Protein AF-A0A377KHR3-F1 (afdb_monomer)

InterPro domains:
  IPR056902 YvbJ-like, NTF2-like domain [PF25155] (1-96)

Structure (mmCIF, N/CA/C/O backbone):
data_AF-A0A377KHR3-F1
#
_entry.id   AF-A0A377KHR3-F1
#
loop_
_atom_site.group_PDB
_atom_site.id
_atom_site.type_symbol
_atom_site.label_atom_id
_atom_site.label_alt_id
_atom_site.label_comp_id
_atom_site.label_asym_id
_atom_site.label_entity_id
_atom_site.label_seq_id
_atom_site.pdbx_PDB_ins_code
_atom_site.Cartn_x
_atom_site.Cartn_y
_atom_site.Cartn_z
_atom_site.occupancy
_atom_site.B_iso_or_equiv
_atom_site.auth_seq_id
_atom_site.auth_comp_id
_atom_site.auth_asym_id
_atom_site.auth_atom_id
_atom_site.pdbx_PDB_model_num
ATOM 1 N N . MET A 1 1 ? -1.823 -14.321 4.562 1.00 47.88 1 MET A N 1
ATOM 2 C CA . MET A 1 1 ? -2.239 -14.114 3.153 1.00 47.88 1 MET A CA 1
ATOM 3 C C . MET A 1 1 ? -2.606 -15.473 2.567 1.00 47.88 1 MET A C 1
ATOM 5 O O . MET A 1 1 ? -1.778 -16.372 2.616 1.00 47.88 1 MET A O 1
ATOM 9 N N . THR A 1 2 ? -3.842 -15.688 2.112 1.00 51.59 2 THR A N 1
ATOM 10 C CA . THR A 1 2 ? -4.253 -16.998 1.573 1.00 51.59 2 THR A CA 1
ATOM 11 C C . THR A 1 2 ? -3.596 -17.254 0.211 1.00 51.59 2 THR A C 1
ATOM 13 O O . THR A 1 2 ? -3.428 -16.327 -0.582 1.00 51.59 2 THR A O 1
ATOM 16 N N . ASN A 1 3 ? -3.253 -18.513 -0.091 1.00 59.62 3 ASN A N 1
ATOM 17 C CA . ASN A 1 3 ? -2.622 -18.925 -1.360 1.00 59.62 3 ASN A CA 1
ATOM 18 C C . ASN A 1 3 ? -3.366 -18.436 -2.617 1.00 59.62 3 ASN A C 1
ATOM 20 O O . ASN A 1 3 ? -2.765 -18.277 -3.675 1.00 59.62 3 ASN A O 1
ATOM 24 N N . HIS A 1 4 ? -4.671 -18.190 -2.514 1.00 61.28 4 HIS A N 1
ATOM 25 C CA . HIS A 1 4 ? -5.479 -17.689 -3.619 1.00 61.28 4 HIS A CA 1
ATOM 26 C C . HIS A 1 4 ? -5.197 -16.213 -3.948 1.00 61.28 4 HIS A C 1
ATOM 28 O O . HIS A 1 4 ? -5.080 -15.867 -5.121 1.00 61.28 4 HIS A O 1
ATOM 34 N N . LYS A 1 5 ? -5.006 -15.358 -2.930 1.00 63.53 5 LYS A N 1
ATOM 35 C CA . LYS A 1 5 ? -4.678 -13.935 -3.128 1.00 63.53 5 LYS A CA 1
ATOM 36 C C . LYS A 1 5 ? -3.286 -13.759 -3.740 1.00 63.53 5 LYS A C 1
ATOM 38 O O . LYS A 1 5 ? -3.146 -12.984 -4.677 1.00 63.53 5 LYS A O 1
ATOM 43 N N . LYS A 1 6 ? -2.298 -14.544 -3.285 1.00 68.56 6 LYS A N 1
ATOM 44 C CA . LYS A 1 6 ? -0.952 -14.569 -3.887 1.00 68.56 6 LYS A CA 1
ATOM 45 C C . LYS A 1 6 ? -0.992 -14.926 -5.377 1.00 68.56 6 LYS A C 1
ATOM 47 O O . LYS A 1 6 ? -0.428 -14.211 -6.191 1.00 68.56 6 LYS A O 1
ATOM 52 N N . LYS A 1 7 ? -1.728 -15.982 -5.747 1.00 77.19 7 LYS A N 1
ATOM 53 C CA . LYS A 1 7 ? -1.877 -16.396 -7.155 1.00 77.19 7 LYS A CA 1
ATOM 54 C C . LYS A 1 7 ? -2.531 -15.333 -8.035 1.00 77.19 7 LYS A C 1
ATOM 56 O O . LYS A 1 7 ? -2.152 -15.206 -9.190 1.00 77.19 7 LYS A O 1
ATOM 61 N N . LYS A 1 8 ? -3.515 -14.599 -7.507 1.00 78.31 8 LYS A N 1
ATOM 62 C CA . LYS A 1 8 ? -4.185 -13.530 -8.255 1.00 78.31 8 LYS A CA 1
ATOM 63 C C . LYS A 1 8 ? -3.232 -12.365 -8.541 1.00 78.31 8 LYS A C 1
ATOM 65 O O . LYS A 1 8 ? -3.132 -11.957 -9.688 1.00 78.31 8 LYS A O 1
ATOM 70 N N . ILE A 1 9 ? -2.507 -11.901 -7.522 1.00 77.19 9 ILE A N 1
ATOM 71 C CA . ILE A 1 9 ? -1.507 -10.831 -7.669 1.00 77.19 9 ILE A CA 1
ATOM 72 C C . ILE A 1 9 ? -0.418 -11.253 -8.660 1.00 77.19 9 ILE A C 1
ATOM 74 O O . ILE A 1 9 ? -0.057 -10.480 -9.539 1.00 77.19 9 ILE A O 1
ATOM 78 N N . GLN A 1 10 ? 0.050 -12.502 -8.572 1.00 80.94 10 GLN A N 1
ATOM 79 C CA . GLN A 1 10 ? 1.025 -13.030 -9.523 1.00 80.94 10 GLN A CA 1
ATOM 80 C C . GLN A 1 10 ? 0.494 -13.010 -10.961 1.00 80.94 10 GLN A C 1
ATOM 82 O O . GLN A 1 10 ? 1.209 -12.590 -11.860 1.00 80.94 10 GLN A O 1
ATOM 87 N N . ALA A 1 11 ? -0.756 -13.425 -11.181 1.00 84.50 11 ALA A N 1
ATOM 88 C CA . ALA A 1 11 ? -1.362 -13.412 -12.510 1.00 84.50 11 ALA A CA 1
ATOM 89 C C . ALA A 1 11 ? -1.504 -11.986 -13.072 1.00 84.50 11 ALA A C 1
ATOM 91 O O . ALA A 1 11 ? -1.156 -11.754 -14.224 1.00 84.50 11 ALA A O 1
ATOM 92 N N . GLU A 1 12 ? -1.950 -11.027 -12.255 1.00 84.88 12 GLU A N 1
ATOM 93 C CA . GLU A 1 12 ? -2.032 -9.612 -12.649 1.00 84.88 12 GLU A CA 1
ATOM 94 C C . GLU A 1 12 ? -0.640 -9.049 -12.991 1.00 84.88 12 GLU A C 1
ATOM 96 O O . GLU A 1 12 ? -0.470 -8.362 -13.998 1.00 84.88 12 GLU A O 1
ATOM 101 N N . PHE A 1 13 ? 0.386 -9.395 -12.209 1.00 86.19 13 PHE A N 1
ATOM 102 C CA . PHE A 1 13 ? 1.765 -9.016 -12.514 1.00 86.19 13 PHE A CA 1
ATOM 103 C C . PHE A 1 13 ? 2.270 -9.655 -13.816 1.00 86.19 13 PHE A C 1
ATOM 105 O O . PHE A 1 13 ? 2.907 -8.983 -14.626 1.00 86.19 13 PHE A O 1
ATOM 112 N N . ASP A 1 14 ? 1.968 -10.933 -14.053 1.00 88.75 14 ASP A N 1
ATOM 113 C CA . ASP A 1 14 ? 2.354 -11.663 -15.267 1.00 88.75 14 ASP A CA 1
ATOM 114 C C . ASP A 1 14 ? 1.744 -11.049 -16.531 1.00 88.75 14 ASP A C 1
ATOM 116 O O . ASP A 1 14 ? 2.399 -11.026 -17.573 1.00 88.75 14 ASP A O 1
ATOM 120 N N . GLU A 1 15 ? 0.526 -10.513 -16.439 1.00 89.19 15 GLU A N 1
ATOM 121 C CA . GLU A 1 15 ? -0.126 -9.780 -17.529 1.00 89.19 15 GLU A CA 1
ATOM 122 C C . GLU A 1 15 ? 0.574 -8.448 -17.840 1.00 89.19 15 GLU A C 1
ATOM 124 O O . GLU A 1 15 ? 0.671 -8.058 -19.006 1.00 89.19 15 GLU A O 1
ATOM 129 N N . LEU A 1 16 ? 1.100 -7.760 -16.822 1.00 87.62 16 LEU A N 1
ATOM 130 C CA . LEU A 1 16 ? 1.791 -6.475 -16.979 1.00 87.62 16 LEU A CA 1
ATOM 131 C C . LEU A 1 16 ? 3.254 -6.631 -17.408 1.00 87.62 16 LEU A C 1
ATOM 133 O O . LEU A 1 16 ? 3.791 -5.784 -18.128 1.00 87.62 16 LEU A O 1
ATOM 137 N N . A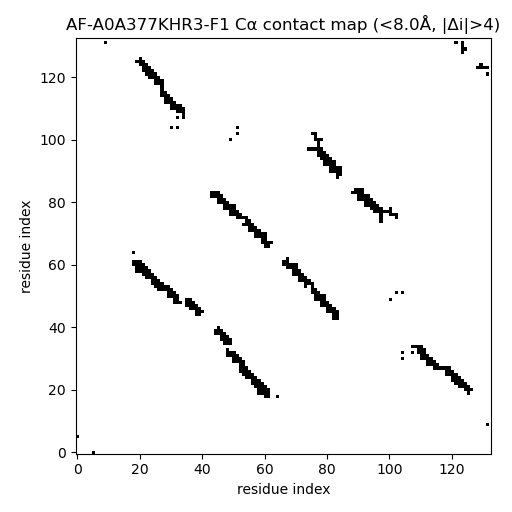RG A 1 17 ? 3.900 -7.728 -17.003 1.00 88.94 17 ARG A N 1
ATOM 138 C CA . ARG A 1 17 ? 5.329 -8.006 -17.210 1.00 88.94 17 ARG A CA 1
ATOM 139 C C . ARG A 1 17 ? 5.831 -7.771 -18.644 1.00 88.94 17 ARG A C 1
ATOM 141 O O . ARG A 1 17 ? 6.906 -7.190 -18.799 1.00 88.94 17 ARG A O 1
ATOM 148 N N . PRO A 1 18 ? 5.106 -8.145 -19.719 1.00 90.31 18 PRO A N 1
ATOM 149 C CA . PRO A 1 18 ? 5.560 -7.915 -21.089 1.00 90.31 18 PRO A CA 1
ATOM 150 C C . PRO A 1 18 ? 5.762 -6.439 -21.448 1.00 90.31 18 PRO A C 1
ATOM 152 O O . PRO A 1 18 ? 6.519 -6.159 -22.379 1.00 90.31 18 PRO A O 1
ATOM 155 N N . TYR A 1 19 ? 5.120 -5.520 -20.723 1.00 90.44 19 TYR A N 1
ATOM 156 C CA . TYR A 1 19 ? 5.126 -4.078 -20.979 1.00 90.44 19 TYR A CA 1
ATOM 157 C C . TYR A 1 19 ? 6.117 -3.301 -20.104 1.00 90.44 19 TYR A C 1
ATOM 159 O O . TYR A 1 19 ? 6.339 -2.111 -20.341 1.00 90.44 19 TYR A O 1
ATOM 167 N N . MET A 1 20 ? 6.746 -3.967 -19.133 1.00 91.75 20 MET A N 1
ATOM 168 C CA . MET A 1 20 ? 7.665 -3.364 -18.169 1.00 91.75 20 MET A CA 1
ATOM 169 C C . MET A 1 20 ? 9.121 -3.751 -18.472 1.00 91.75 20 MET A C 1
ATOM 171 O O . MET A 1 20 ? 9.406 -4.868 -18.902 1.00 91.75 20 MET A O 1
ATOM 175 N N . ASN A 1 21 ? 10.035 -2.810 -18.255 1.00 92.25 21 ASN A N 1
ATOM 176 C CA . ASN A 1 21 ? 11.477 -3.032 -18.168 1.00 92.25 21 ASN A CA 1
ATOM 177 C C . ASN A 1 21 ? 11.889 -3.351 -16.729 1.00 92.25 21 ASN A C 1
ATOM 179 O O . ASN A 1 21 ? 12.688 -4.259 -16.527 1.00 92.25 21 ASN A O 1
ATOM 183 N N . SER A 1 22 ? 11.338 -2.620 -15.758 1.00 92.44 22 SER A N 1
ATOM 184 C CA . SER A 1 22 ? 11.584 -2.850 -14.337 1.00 92.44 22 SER A CA 1
ATOM 185 C C . SER A 1 22 ? 10.363 -2.508 -13.487 1.00 92.44 22 SER A C 1
ATOM 187 O O . SER A 1 22 ? 9.489 -1.733 -13.895 1.00 92.44 22 SER A O 1
ATOM 189 N N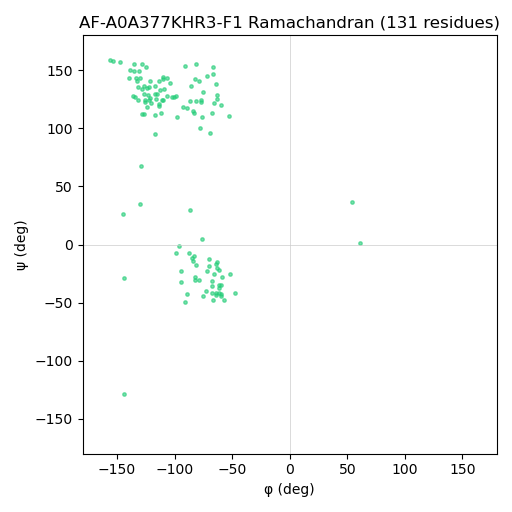 . TYR A 1 23 ? 10.327 -3.111 -12.307 1.00 92.44 23 TYR A N 1
ATOM 190 C CA . TYR A 1 23 ? 9.373 -2.871 -11.238 1.00 92.44 23 TYR A CA 1
ATOM 191 C C . TYR A 1 23 ? 10.158 -2.803 -9.933 1.00 92.44 23 TYR A C 1
ATOM 193 O O . TYR A 1 23 ? 10.901 -3.729 -9.622 1.00 92.44 23 TYR A O 1
ATOM 201 N N . ASP A 1 24 ? 9.963 -1.738 -9.170 1.00 92.50 24 ASP A N 1
ATOM 202 C CA . ASP A 1 24 ? 10.576 -1.551 -7.863 1.00 92.50 24 ASP A CA 1
ATOM 203 C C . ASP A 1 24 ? 9.504 -1.116 -6.874 1.00 92.50 24 ASP A C 1
ATOM 205 O O . ASP A 1 24 ? 8.824 -0.110 -7.083 1.00 92.50 24 ASP A O 1
ATOM 209 N N . GLN A 1 25 ? 9.365 -1.851 -5.778 1.00 91.12 25 GLN A N 1
ATOM 210 C CA . GLN A 1 25 ? 8.482 -1.492 -4.680 1.00 91.12 25 GLN A CA 1
ATOM 211 C C . GLN A 1 25 ? 9.263 -1.493 -3.376 1.00 91.12 25 GLN A C 1
ATOM 213 O O . GLN A 1 25 ? 10.013 -2.424 -3.100 1.00 91.12 25 GLN A O 1
ATOM 218 N N . LYS A 1 26 ? 9.046 -0.478 -2.541 1.00 92.69 26 LYS A N 1
ATOM 219 C CA . LYS A 1 26 ? 9.609 -0.430 -1.190 1.00 92.69 26 LYS A CA 1
ATOM 220 C C . LYS A 1 26 ? 8.607 0.122 -0.190 1.00 92.69 26 LYS A C 1
ATOM 222 O O . LYS A 1 26 ? 7.883 1.066 -0.494 1.00 92.69 26 LYS A O 1
ATOM 227 N N . PHE A 1 27 ? 8.619 -0.420 1.022 1.00 91.81 27 PHE A N 1
ATOM 228 C CA . PHE A 1 27 ? 7.946 0.162 2.181 1.00 91.81 27 PHE A CA 1
ATOM 229 C C . PHE A 1 27 ? 8.640 -0.269 3.479 1.00 91.81 27 PHE A C 1
ATOM 231 O O . PHE A 1 27 ? 9.312 -1.297 3.546 1.00 91.81 27 PHE A O 1
ATOM 238 N N . GLN A 1 28 ? 8.464 0.495 4.551 1.00 93.75 28 GLN A N 1
ATOM 239 C CA . GLN A 1 28 ? 9.016 0.153 5.866 1.00 93.75 28 GLN A CA 1
ATOM 240 C C . GLN A 1 28 ? 8.100 0.550 7.022 1.00 93.75 28 GLN A C 1
ATOM 242 O O . GLN A 1 28 ? 8.135 -0.066 8.093 1.00 93.75 28 GLN A O 1
ATOM 247 N N . THR A 1 29 ? 7.305 1.594 6.834 1.00 91.94 29 THR A N 1
ATOM 248 C CA . THR A 1 29 ? 6.592 2.263 7.908 1.00 91.94 29 THR A CA 1
ATOM 249 C C . THR A 1 29 ? 5.103 2.261 7.641 1.00 91.94 29 THR A C 1
ATOM 251 O O . THR A 1 29 ? 4.646 2.638 6.566 1.00 91.94 29 THR A O 1
ATOM 254 N N . PHE A 1 30 ? 4.350 1.952 8.690 1.00 90.81 30 PHE A N 1
ATOM 255 C CA . PHE A 1 30 ? 2.929 2.228 8.762 1.00 90.81 30 PHE A CA 1
ATOM 256 C C . PHE A 1 30 ? 2.639 3.120 9.960 1.00 90.81 30 PHE A C 1
ATOM 258 O O . PHE A 1 30 ? 3.225 2.955 11.035 1.00 90.81 30 PHE A O 1
ATOM 265 N N . VAL A 1 31 ? 1.726 4.065 9.791 1.00 91.94 31 VAL A N 1
ATOM 266 C CA . VAL A 1 31 ? 1.212 4.887 10.883 1.00 91.94 31 VAL A CA 1
ATOM 267 C C . VAL A 1 31 ? -0.299 4.765 10.875 1.00 91.94 31 VAL A C 1
ATOM 269 O O . VAL A 1 31 ? -0.935 5.013 9.861 1.00 91.94 31 VAL A O 1
ATOM 272 N N . VAL A 1 32 ? -0.871 4.357 11.998 1.00 91.81 32 VAL A N 1
ATOM 273 C CA . VAL A 1 32 ? -2.317 4.231 12.171 1.00 91.81 32 VAL A CA 1
ATOM 274 C C . VAL A 1 32 ? -2.817 5.451 12.925 1.00 91.81 32 VAL A C 1
ATOM 276 O O . VAL A 1 32 ? -2.316 5.736 14.019 1.00 91.81 32 VAL A O 1
ATOM 279 N N . ASN A 1 33 ? -3.820 6.134 12.379 1.00 91.25 33 ASN A N 1
ATOM 280 C CA . ASN A 1 33 ? -4.488 7.227 13.066 1.00 91.25 33 ASN A CA 1
ATOM 281 C C . ASN A 1 33 ? -5.472 6.672 14.111 1.00 91.25 33 ASN A C 1
ATOM 283 O O . ASN A 1 33 ? -6.590 6.265 13.791 1.00 91.25 33 ASN A O 1
ATOM 287 N N . SER A 1 34 ? -5.087 6.660 15.386 1.00 89.25 34 SER A N 1
ATOM 288 C CA . SER A 1 34 ? -5.892 6.042 16.444 1.00 89.25 34 SER A CA 1
ATOM 289 C C . SER A 1 34 ? -7.181 6.804 16.778 1.00 89.25 34 SER A C 1
ATOM 291 O O . SER A 1 34 ? -8.080 6.237 17.394 1.00 89.25 34 SER A O 1
ATOM 293 N N . GLU A 1 35 ? -7.296 8.078 16.405 1.00 89.81 35 GLU A N 1
ATOM 294 C CA . GLU A 1 35 ? -8.538 8.853 16.571 1.00 89.81 35 GLU A CA 1
ATOM 295 C C . GLU A 1 35 ? -9.541 8.633 15.430 1.00 89.81 35 GLU A C 1
ATOM 297 O O . GLU A 1 35 ? -10.716 8.955 15.587 1.00 89.81 35 GLU A O 1
ATOM 302 N N . SER A 1 36 ? -9.108 8.033 14.317 1.00 89.75 36 SER A N 1
ATOM 303 C CA . SER A 1 36 ? -9.972 7.746 13.164 1.00 89.75 36 SER A CA 1
ATOM 304 C C . SER A 1 36 ? -10.790 6.456 13.293 1.00 89.75 36 SER A C 1
ATOM 306 O O . SER A 1 36 ? -11.677 6.223 12.473 1.00 89.75 36 SER A O 1
ATOM 308 N N . PHE A 1 37 ? -10.513 5.622 14.305 1.00 91.81 37 PHE A N 1
ATOM 309 C CA . PHE A 1 37 ? -11.173 4.328 14.470 1.00 91.81 37 PHE A CA 1
ATOM 310 C C . PHE A 1 37 ? -12.688 4.478 14.612 1.00 91.81 37 PHE A C 1
ATOM 312 O O . PHE A 1 37 ? -13.197 5.060 15.573 1.00 91.81 37 PHE A O 1
ATOM 319 N N . LYS A 1 38 ? -13.411 3.863 13.681 1.00 92.25 38 LYS A N 1
ATOM 320 C CA . LYS A 1 38 ? -14.861 3.695 13.715 1.00 92.25 38 LYS A CA 1
ATOM 321 C C . LYS A 1 38 ? -15.165 2.211 13.766 1.00 92.25 38 LYS A C 1
ATOM 323 O O . LYS A 1 38 ? -14.634 1.441 12.972 1.00 92.25 38 LYS A O 1
ATOM 328 N N . VAL A 1 39 ? -16.011 1.818 14.712 1.00 93.12 39 VAL A N 1
ATOM 329 C CA . VAL A 1 39 ? -16.498 0.444 14.832 1.00 93.12 39 VAL A CA 1
ATOM 330 C C . VAL A 1 39 ? -17.984 0.451 14.540 1.00 93.12 39 VAL A C 1
ATOM 332 O O . VAL A 1 39 ? -18.755 1.109 15.238 1.00 93.12 39 VAL A O 1
ATOM 335 N N . GLU A 1 40 ? -18.387 -0.304 13.531 1.00 92.69 40 GLU A N 1
ATOM 336 C CA . GLU A 1 40 ? -19.785 -0.491 13.174 1.00 92.69 40 GLU A CA 1
ATOM 337 C C . GLU A 1 40 ? -20.175 -1.929 13.491 1.00 92.69 40 GLU A C 1
ATOM 339 O O . GLU A 1 40 ? -19.527 -2.887 13.064 1.00 92.69 40 GLU A O 1
ATOM 344 N N . SER A 1 41 ? -21.218 -2.082 14.303 1.00 79.81 41 SER A N 1
ATOM 345 C CA . SER A 1 41 ? -21.729 -3.385 14.723 1.00 79.81 41 SER A CA 1
ATOM 346 C C . SER A 1 41 ? -23.156 -3.548 14.212 1.00 79.81 41 SER A C 1
ATOM 348 O O . SER A 1 41 ? -24.061 -2.840 14.650 1.00 79.81 41 SER A O 1
ATOM 350 N N . GLY A 1 42 ? -23.339 -4.466 13.263 1.00 79.94 42 GLY A N 1
ATOM 351 C CA . GLY A 1 42 ? -24.632 -4.856 12.699 1.00 79.94 42 GLY A CA 1
ATOM 352 C C . GLY A 1 42 ? -24.639 -6.354 12.396 1.00 79.94 42 GLY A C 1
ATOM 353 O O . GLY A 1 42 ? -24.263 -7.152 13.249 1.00 79.94 42 GLY A O 1
ATOM 354 N N . ASN A 1 43 ? -25.013 -6.743 11.173 1.00 78.44 43 ASN A N 1
ATOM 355 C CA . ASN A 1 43 ? -24.878 -8.138 10.722 1.00 78.44 43 ASN A CA 1
ATOM 356 C C . ASN A 1 43 ? -23.408 -8.584 10.603 1.00 78.44 43 ASN A C 1
ATOM 358 O O . ASN A 1 43 ? -23.115 -9.769 10.719 1.00 78.44 43 ASN A O 1
ATOM 362 N N . GLU A 1 44 ? -22.492 -7.638 10.397 1.00 84.06 44 GLU A N 1
ATOM 363 C CA . GLU A 1 44 ? -21.044 -7.846 10.363 1.00 84.06 44 GLU A CA 1
ATOM 364 C C . GLU A 1 44 ? -20.377 -6.805 11.269 1.00 84.06 44 GLU A C 1
ATOM 366 O O . GLU A 1 44 ? -20.886 -5.688 11.415 1.00 84.06 44 GLU A O 1
ATOM 371 N N . THR A 1 45 ? -19.242 -7.158 11.877 1.00 90.88 45 THR A N 1
ATOM 372 C CA . THR A 1 45 ? -18.412 -6.197 12.613 1.00 90.88 45 THR A CA 1
ATOM 373 C C . THR A 1 45 ? -17.407 -5.584 11.653 1.00 90.88 45 THR A C 1
ATOM 375 O O . THR A 1 45 ? -16.564 -6.297 11.101 1.00 90.88 45 THR A O 1
ATOM 378 N N . LYS A 1 46 ? -17.499 -4.265 11.469 1.00 93.94 46 LYS A N 1
ATOM 379 C CA . LYS A 1 46 ? -16.608 -3.493 10.600 1.00 93.94 46 LYS A CA 1
ATOM 380 C C . LYS A 1 46 ? -15.766 -2.538 11.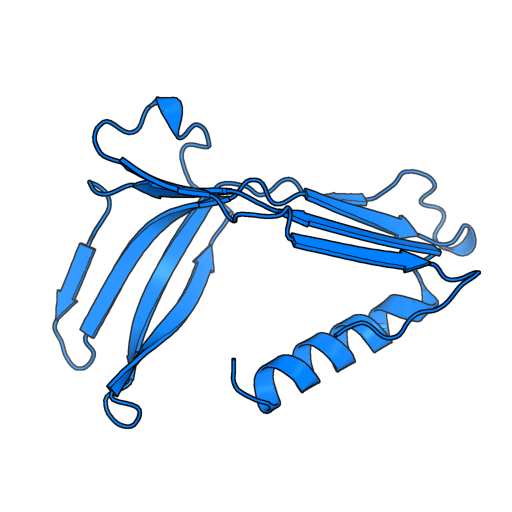424 1.00 93.94 46 LYS A C 1
ATOM 382 O O . LYS A 1 46 ? -16.261 -1.938 12.379 1.00 93.94 46 LYS A O 1
ATOM 387 N N . VAL A 1 47 ? -14.504 -2.399 11.044 1.00 94.31 47 VAL A N 1
ATOM 388 C CA . VAL A 1 47 ? -13.584 -1.424 11.625 1.00 94.31 47 VAL A CA 1
ATOM 389 C C . VAL A 1 47 ? -12.996 -0.595 10.501 1.00 94.31 47 VAL A C 1
ATOM 391 O O . VAL A 1 47 ? -12.371 -1.148 9.600 1.00 94.31 47 VAL A O 1
ATOM 394 N N . THR A 1 48 ? -13.172 0.718 10.580 1.00 93.44 48 THR A N 1
ATOM 395 C CA . THR A 1 48 ? -12.619 1.671 9.617 1.00 93.44 48 THR A CA 1
ATOM 396 C C . THR A 1 48 ? -11.626 2.593 10.311 1.00 93.44 48 THR A C 1
ATOM 398 O O . THR A 1 48 ? -11.892 3.044 11.426 1.00 93.44 48 THR A O 1
ATOM 401 N N . PHE A 1 49 ? -10.477 2.848 9.689 1.00 91.75 49 PHE A N 1
ATOM 402 C CA . PHE A 1 49 ? -9.441 3.744 10.210 1.00 91.75 49 PHE A CA 1
ATOM 403 C C . PHE A 1 49 ? -8.554 4.286 9.086 1.00 91.75 49 PHE A C 1
ATOM 405 O O . PHE A 1 49 ? -8.436 3.680 8.027 1.00 91.75 49 PHE A O 1
ATOM 412 N N . GLU A 1 50 ? -7.888 5.407 9.333 1.00 91.06 50 GLU A N 1
ATOM 413 C CA . GLU A 1 50 ? -6.882 5.976 8.442 1.00 91.06 50 GLU A CA 1
ATOM 414 C C . GLU A 1 50 ? -5.502 5.358 8.720 1.00 91.06 50 GLU A C 1
ATOM 416 O O . GLU A 1 50 ? -5.068 5.196 9.870 1.00 91.06 50 GLU A O 1
ATOM 421 N N . LEU A 1 51 ? -4.803 5.031 7.639 1.00 90.75 51 LEU A N 1
ATOM 422 C CA . LEU A 1 51 ? -3.478 4.433 7.604 1.00 90.75 51 LEU A CA 1
ATOM 423 C C . LEU A 1 51 ? -2.580 5.265 6.694 1.00 90.75 51 LEU A C 1
ATOM 425 O O . LEU A 1 51 ? -2.948 5.569 5.567 1.00 90.75 51 LEU A O 1
ATOM 429 N N . TYR A 1 52 ? -1.373 5.560 7.151 1.00 90.56 52 TYR A N 1
ATOM 430 C CA . TYR A 1 52 ? -0.282 6.040 6.314 1.00 90.56 52 TYR A CA 1
ATOM 431 C C . TYR A 1 52 ? 0.708 4.898 6.083 1.00 90.56 52 TYR A C 1
ATOM 433 O O . TYR A 1 52 ? 1.051 4.180 7.024 1.00 90.56 52 TYR A O 1
ATOM 441 N N . THR A 1 53 ? 1.221 4.777 4.866 1.00 89.12 53 THR A N 1
ATOM 442 C CA . THR A 1 53 ? 2.330 3.917 4.462 1.00 89.12 53 THR A CA 1
ATOM 443 C C . THR A 1 53 ? 3.347 4.727 3.665 1.00 89.12 53 THR A C 1
ATOM 445 O O . THR A 1 53 ? 2.983 5.601 2.888 1.00 89.12 53 THR A O 1
ATOM 448 N N . ASP A 1 54 ? 4.636 4.448 3.842 1.00 89.75 54 ASP A N 1
ATOM 449 C CA . ASP A 1 54 ? 5.714 5.023 3.027 1.00 89.75 54 ASP A CA 1
ATOM 450 C C . ASP A 1 54 ? 5.983 4.215 1.745 1.00 89.75 54 ASP A C 1
ATOM 452 O O . ASP A 1 54 ? 7.118 4.169 1.269 1.00 89.75 54 ASP A O 1
ATOM 456 N N . ASN A 1 55 ? 4.944 3.565 1.205 1.00 88.81 55 ASN A N 1
ATOM 457 C CA . ASN A 1 55 ? 5.042 2.772 -0.011 1.00 88.81 55 ASN A CA 1
ATOM 458 C C . ASN A 1 55 ? 5.419 3.649 -1.209 1.00 88.81 55 ASN A C 1
ATOM 460 O O . ASN A 1 55 ? 4.723 4.610 -1.536 1.00 88.81 55 ASN A O 1
ATOM 464 N N . GLU A 1 56 ? 6.489 3.267 -1.893 1.00 90.81 56 GLU A N 1
ATOM 465 C CA . GLU A 1 56 ? 6.881 3.835 -3.175 1.00 90.81 56 GLU A CA 1
ATOM 466 C C . GLU A 1 56 ? 6.939 2.704 -4.193 1.00 90.81 56 GLU A C 1
ATOM 468 O O . GLU A 1 56 ? 7.640 1.711 -3.987 1.00 90.81 56 GLU A O 1
ATOM 473 N N . LEU A 1 57 ? 6.197 2.871 -5.282 1.00 90.56 57 LEU A N 1
ATOM 474 C CA . LEU A 1 57 ? 6.200 1.975 -6.426 1.00 90.56 57 LEU A CA 1
ATOM 475 C C . LEU A 1 57 ? 6.743 2.733 -7.634 1.00 90.56 57 LEU A C 1
ATOM 477 O O . LEU A 1 57 ? 6.269 3.822 -7.954 1.00 90.56 57 LEU A O 1
ATOM 481 N N . THR A 1 58 ? 7.719 2.144 -8.313 1.00 93.38 58 THR A N 1
ATOM 482 C CA . THR A 1 58 ? 8.277 2.644 -9.565 1.00 93.38 58 THR A CA 1
ATOM 483 C C . THR A 1 58 ? 8.156 1.569 -10.635 1.00 93.38 58 THR A C 1
ATOM 485 O O . THR A 1 58 ? 8.579 0.434 -10.439 1.00 93.38 58 THR A O 1
ATOM 488 N N . VAL A 1 59 ? 7.590 1.931 -11.783 1.00 92.56 59 VAL A N 1
ATOM 489 C CA . VAL A 1 59 ? 7.483 1.056 -12.951 1.00 92.56 59 VAL A CA 1
ATOM 490 C C . VAL A 1 59 ? 8.122 1.744 -14.143 1.00 92.56 59 VAL A C 1
ATOM 492 O O . VAL A 1 59 ? 7.658 2.794 -14.596 1.00 92.56 59 VAL A O 1
ATOM 495 N N . GLN A 1 60 ? 9.164 1.131 -14.696 1.00 93.06 60 GLN A N 1
ATOM 496 C CA . GLN A 1 60 ? 9.733 1.565 -15.963 1.00 93.06 60 GLN A CA 1
ATOM 497 C C . GLN A 1 60 ? 9.081 0.771 -17.090 1.00 93.06 60 GLN A C 1
ATOM 499 O O . GLN A 1 60 ? 9.220 -0.447 -17.156 1.00 93.06 60 GLN A O 1
ATOM 504 N N . LEU A 1 61 ? 8.394 1.446 -18.010 1.00 91.56 61 LEU A N 1
ATOM 505 C CA . LEU A 1 61 ? 7.813 0.796 -19.185 1.00 91.56 61 LEU A CA 1
ATOM 506 C C . LEU A 1 61 ? 8.858 0.587 -20.288 1.00 91.56 61 LEU A C 1
ATOM 508 O O . LEU A 1 61 ? 9.855 1.313 -20.379 1.00 91.56 61 LEU A O 1
ATOM 512 N N . LYS A 1 62 ? 8.614 -0.399 -21.158 1.00 88.94 62 LYS A N 1
ATOM 513 C CA . LYS A 1 62 ? 9.445 -0.613 -22.350 1.00 88.94 62 LYS A CA 1
ATOM 514 C C . LYS A 1 62 ? 9.302 0.545 -23.337 1.00 88.94 62 LYS A C 1
ATOM 516 O O . LYS A 1 62 ? 8.253 1.189 -23.406 1.00 88.94 62 LYS A O 1
ATOM 521 N N . LYS A 1 63 ? 10.335 0.797 -24.148 1.00 76.00 63 LYS A N 1
ATOM 522 C CA . LYS A 1 63 ? 10.380 1.944 -25.081 1.00 76.00 63 LYS A CA 1
ATOM 523 C C . LYS A 1 63 ? 9.236 1.942 -26.100 1.00 76.00 63 LYS A C 1
ATOM 525 O O . LYS A 1 63 ? 8.808 3.009 -26.536 1.00 76.00 63 LYS A O 1
ATOM 530 N N . GLU A 1 64 ? 8.708 0.773 -26.455 1.00 81.50 64 GLU A N 1
ATOM 531 C CA . GLU A 1 64 ? 7.579 0.616 -27.376 1.00 81.50 64 GLU A CA 1
ATOM 532 C C . GLU A 1 64 ? 6.282 1.250 -26.843 1.00 81.50 64 GLU A C 1
ATOM 534 O O . GLU A 1 64 ? 5.400 1.589 -27.632 1.00 81.50 64 GLU A O 1
ATOM 539 N N . SER A 1 65 ? 6.184 1.478 -25.527 1.00 72.75 65 SER A N 1
ATOM 540 C CA . SER A 1 65 ? 5.043 2.145 -24.884 1.00 72.75 65 SER A CA 1
ATOM 541 C C . SER A 1 65 ? 4.944 3.646 -25.190 1.00 72.75 65 SER A C 1
ATOM 543 O O . SER A 1 65 ? 3.917 4.255 -24.901 1.00 72.75 65 SER A O 1
ATOM 545 N N . ARG A 1 66 ? 5.991 4.258 -25.774 1.00 78.31 66 ARG A N 1
ATOM 546 C CA . ARG A 1 66 ? 6.159 5.720 -25.954 1.00 78.31 66 ARG A CA 1
ATOM 547 C C . ARG A 1 66 ? 6.199 6.529 -24.649 1.00 78.31 66 ARG A C 1
ATOM 549 O O . ARG A 1 66 ? 6.343 7.746 -24.714 1.00 78.31 66 ARG A O 1
ATOM 556 N N . ILE A 1 67 ? 6.116 5.870 -23.495 1.00 80.69 67 ILE A N 1
ATOM 557 C CA . ILE A 1 67 ? 6.281 6.463 -22.172 1.00 80.69 67 ILE A CA 1
ATOM 558 C C . ILE A 1 67 ? 7.719 6.180 -21.745 1.00 80.69 67 ILE A C 1
ATOM 560 O O . ILE A 1 67 ? 8.109 5.035 -21.529 1.00 80.69 67 ILE A O 1
ATOM 564 N N . THR A 1 68 ? 8.539 7.225 -21.707 1.00 77.50 68 THR A N 1
ATOM 565 C CA . THR A 1 68 ? 9.962 7.110 -21.356 1.00 77.50 68 THR A CA 1
ATOM 566 C C . THR A 1 68 ? 10.224 7.367 -19.880 1.00 77.50 68 THR A C 1
ATOM 568 O O . THR A 1 68 ? 11.240 6.921 -19.355 1.00 77.50 68 THR A O 1
ATOM 571 N N . GLU A 1 69 ? 9.322 8.088 -19.225 1.00 86.19 69 GLU A N 1
ATOM 572 C CA . GLU A 1 69 ? 9.407 8.421 -17.809 1.00 86.19 69 GLU A CA 1
ATOM 573 C C . GLU A 1 69 ? 8.879 7.257 -16.961 1.00 86.19 69 GLU A C 1
ATOM 575 O O . GLU A 1 69 ? 7.914 6.599 -17.363 1.00 86.19 69 GLU A O 1
ATOM 580 N N . PRO A 1 70 ? 9.493 6.983 -15.800 1.00 87.62 70 PRO A N 1
ATOM 581 C CA . PRO A 1 70 ? 8.972 5.984 -14.886 1.00 87.62 70 PRO A CA 1
ATOM 582 C C . PRO A 1 70 ? 7.603 6.416 -14.354 1.00 87.62 70 PRO A C 1
ATOM 584 O O . PRO A 1 70 ? 7.395 7.574 -13.985 1.00 87.62 70 PRO A O 1
ATOM 587 N N . LEU A 1 71 ? 6.679 5.462 -14.278 1.00 88.94 71 LEU A N 1
ATOM 588 C CA . LEU A 1 71 ? 5.438 5.635 -13.538 1.00 88.94 71 LEU A CA 1
ATOM 589 C C . LEU A 1 71 ? 5.762 5.480 -12.056 1.00 88.94 71 LEU A C 1
ATOM 591 O O . LEU A 1 71 ? 6.318 4.462 -11.651 1.00 88.94 71 LEU A O 1
ATOM 595 N N . ILE A 1 72 ? 5.441 6.498 -11.264 1.00 87.25 72 ILE A N 1
ATOM 596 C CA . ILE A 1 72 ? 5.729 6.522 -9.832 1.00 87.25 72 ILE A CA 1
ATOM 597 C C . ILE A 1 72 ? 4.412 6.666 -9.086 1.00 87.25 72 ILE A C 1
ATOM 599 O O . ILE A 1 72 ? 3.704 7.655 -9.276 1.00 87.25 72 ILE A O 1
ATOM 603 N N . ASP A 1 73 ? 4.122 5.710 -8.211 1.00 84.25 73 ASP A N 1
ATOM 604 C CA . ASP A 1 73 ? 3.030 5.807 -7.252 1.00 84.25 73 ASP A CA 1
ATOM 605 C C . ASP A 1 73 ? 3.582 6.048 -5.840 1.00 84.25 73 ASP A C 1
ATOM 607 O O . ASP A 1 73 ? 4.479 5.352 -5.357 1.00 84.25 73 ASP A O 1
ATOM 611 N N . LYS A 1 74 ? 3.042 7.094 -5.210 1.00 80.75 74 LYS A N 1
ATOM 612 C CA . LYS A 1 74 ? 3.344 7.569 -3.851 1.00 80.75 74 LYS A CA 1
ATOM 613 C C . LYS A 1 74 ? 2.055 7.780 -3.059 1.00 80.75 74 LYS A C 1
ATOM 615 O O . LYS A 1 74 ? 1.921 8.727 -2.282 1.00 80.75 74 LYS A O 1
ATOM 620 N N . SER A 1 75 ? 1.070 6.924 -3.311 1.00 79.25 75 SER A N 1
ATOM 621 C CA . SER A 1 75 ? -0.177 6.879 -2.560 1.00 79.25 75 SER A CA 1
ATOM 622 C C . SER A 1 75 ? 0.105 6.373 -1.150 1.00 79.25 75 SER A C 1
ATOM 624 O O . SER A 1 75 ? 0.228 5.179 -0.895 1.00 79.25 75 SER A O 1
ATOM 626 N N . HIS A 1 76 ? 0.262 7.319 -0.228 1.00 84.62 76 HIS A N 1
ATOM 627 C CA . HIS A 1 76 ? 0.693 7.014 1.130 1.00 84.62 76 HIS A CA 1
ATOM 628 C C . HIS A 1 76 ? -0.463 6.834 2.107 1.00 84.62 76 HIS A C 1
ATOM 630 O O . HIS A 1 76 ? -0.340 6.066 3.049 1.00 84.62 76 HIS A O 1
ATOM 636 N N . ASN A 1 77 ? -1.578 7.540 1.932 1.00 87.00 77 ASN A N 1
ATOM 637 C CA . ASN A 1 77 ? -2.659 7.526 2.915 1.00 87.00 77 ASN A CA 1
ATOM 638 C C . ASN A 1 77 ? -3.853 6.768 2.373 1.00 87.00 77 ASN A C 1
ATOM 640 O O . ASN A 1 77 ? -4.261 7.021 1.245 1.00 87.00 77 ASN A O 1
ATOM 644 N N . ALA A 1 78 ? -4.408 5.889 3.197 1.00 88.38 78 ALA A N 1
ATOM 645 C CA . ALA A 1 78 ? -5.594 5.123 2.883 1.00 88.38 78 ALA A CA 1
ATOM 646 C C . ALA A 1 78 ? -6.594 5.150 4.037 1.00 88.38 78 ALA A C 1
ATOM 648 O O . ALA A 1 78 ? -6.204 5.056 5.202 1.00 88.38 78 ALA A O 1
ATOM 649 N N . GLU A 1 79 ? -7.883 5.187 3.720 1.00 89.81 79 GLU A N 1
ATOM 650 C CA . GLU A 1 79 ? -8.901 4.665 4.623 1.00 89.81 79 GLU A CA 1
ATOM 651 C C . GLU A 1 79 ? -8.962 3.143 4.452 1.00 89.81 79 GLU A C 1
ATOM 653 O O . GLU A 1 79 ? -9.139 2.607 3.356 1.00 89.81 79 GLU A O 1
ATOM 658 N N . VAL A 1 80 ? -8.771 2.434 5.556 1.00 91.69 80 VAL A N 1
ATOM 659 C CA . VAL A 1 80 ? -8.811 0.979 5.623 1.00 91.69 80 VAL A CA 1
ATOM 660 C C . VAL A 1 80 ? -10.141 0.580 6.224 1.00 91.69 80 VAL A C 1
ATOM 662 O O . VAL A 1 80 ? -10.455 1.007 7.331 1.00 91.69 80 VAL A O 1
ATOM 665 N N . THR A 1 81 ? -10.887 -0.290 5.545 1.00 92.94 81 THR A N 1
ATOM 666 C CA . THR A 1 81 ? -12.028 -0.985 6.155 1.00 92.94 81 THR A CA 1
ATOM 667 C C . THR A 1 81 ? -11.699 -2.460 6.320 1.00 92.94 81 THR A C 1
ATOM 669 O O . THR A 1 81 ? -11.355 -3.156 5.361 1.00 92.94 81 THR A O 1
ATOM 672 N N . MET A 1 82 ? -11.819 -2.947 7.549 1.00 94.75 82 MET A N 1
ATOM 673 C CA . MET A 1 82 ? -11.668 -4.347 7.916 1.00 94.75 82 MET A CA 1
ATOM 674 C C . MET A 1 82 ? -13.014 -4.937 8.321 1.00 94.75 82 MET A C 1
ATOM 676 O O . MET A 1 82 ? -13.809 -4.291 9.002 1.00 94.75 82 MET A O 1
ATOM 680 N N . LEU A 1 83 ? -13.237 -6.191 7.945 1.00 93.88 83 LEU A N 1
ATOM 681 C CA . LEU A 1 83 ? -14.339 -7.009 8.434 1.00 93.88 83 LEU A CA 1
ATOM 682 C C . LEU A 1 83 ? -13.798 -8.106 9.334 1.00 93.88 83 LEU A C 1
ATOM 684 O O . LEU A 1 83 ? -12.731 -8.660 9.069 1.00 93.88 83 LEU A O 1
ATOM 688 N N . TYR A 1 84 ? -14.550 -8.446 10.371 1.00 91.44 84 TYR A N 1
ATOM 689 C CA . TYR A 1 84 ? -14.267 -9.649 11.135 1.00 91.44 84 TYR A CA 1
ATOM 690 C C . TYR A 1 84 ? -14.891 -10.866 10.445 1.00 91.44 84 TYR A C 1
ATOM 692 O O . TYR A 1 84 ? -16.116 -10.990 10.374 1.00 91.44 84 TYR A O 1
ATOM 700 N N . ASP A 1 85 ? -14.047 -11.763 9.943 1.00 88.50 85 ASP A N 1
ATOM 701 C CA . ASP A 1 85 ? -14.454 -13.059 9.411 1.00 88.50 85 ASP A CA 1
ATOM 702 C C . ASP A 1 85 ? -14.763 -13.997 10.589 1.00 88.50 85 ASP A C 1
ATOM 704 O O . ASP A 1 85 ? -13.871 -14.399 11.341 1.00 88.50 85 ASP A O 1
ATOM 708 N N . GLN A 1 86 ? -16.046 -14.322 10.771 1.00 86.94 86 GLN A N 1
ATOM 709 C CA . GLN A 1 86 ? -16.518 -15.163 11.877 1.00 86.94 86 GLN A CA 1
ATOM 710 C C . GLN A 1 86 ? -16.045 -16.619 11.760 1.00 86.94 86 GLN A C 1
ATOM 712 O O . GLN A 1 86 ? -15.817 -17.268 12.784 1.00 86.94 86 GLN A O 1
ATOM 717 N N . ASP A 1 87 ? -15.871 -17.126 10.538 1.00 89.19 87 ASP A N 1
ATOM 718 C CA . ASP A 1 87 ? -15.482 -18.515 10.292 1.00 89.19 87 ASP A CA 1
ATOM 719 C C . ASP A 1 87 ? -13.993 -18.715 10.591 1.00 89.19 87 ASP A C 1
ATOM 721 O O . ASP A 1 87 ? -13.597 -19.673 11.261 1.00 89.19 87 ASP A O 1
ATOM 725 N N . GLN A 1 88 ? -13.161 -17.775 10.136 1.00 88.38 88 GLN A N 1
ATOM 726 C CA . GLN A 1 88 ? -11.710 -17.789 10.342 1.00 88.38 88 GLN A CA 1
ATOM 727 C C . GLN A 1 88 ? -11.290 -17.170 11.680 1.00 88.38 88 GLN A C 1
ATOM 729 O O . GLN A 1 88 ? -10.145 -17.342 12.099 1.00 88.38 88 GLN A O 1
ATOM 734 N N . LYS A 1 89 ? -12.219 -16.495 12.370 1.00 89.94 89 LYS A N 1
ATOM 735 C CA . LYS A 1 89 ? -11.987 -15.737 13.607 1.00 89.94 89 LYS A CA 1
ATOM 736 C C . LYS A 1 89 ? -10.876 -14.694 13.466 1.00 89.94 89 LYS A C 1
ATOM 738 O O . LYS A 1 89 ? -10.125 -14.464 14.416 1.00 89.94 89 LYS A O 1
ATOM 743 N N . ASP A 1 90 ? -10.786 -14.065 12.299 1.00 90.62 90 ASP A N 1
ATOM 744 C CA . ASP A 1 90 ? -9.697 -13.157 11.936 1.00 90.62 90 ASP A CA 1
ATOM 745 C C . ASP A 1 90 ? -10.223 -11.877 11.274 1.00 90.62 90 ASP A C 1
ATOM 747 O O . ASP A 1 90 ? -11.311 -11.847 10.698 1.00 90.62 90 ASP A O 1
ATOM 751 N N . TRP A 1 91 ? -9.444 -10.801 11.355 1.00 90.31 91 TRP A N 1
ATOM 752 C CA . TRP A 1 91 ? -9.756 -9.545 10.687 1.00 90.31 91 TRP A CA 1
ATOM 753 C C . TRP A 1 91 ? -9.213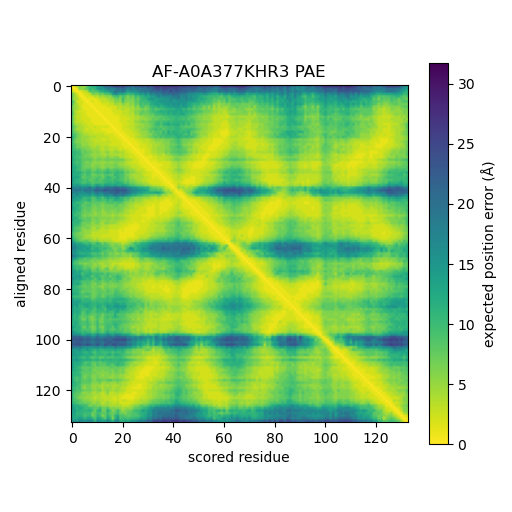 -9.554 9.260 1.00 90.31 91 TRP A C 1
ATOM 755 O O . TRP A 1 91 ? -8.013 -9.688 9.027 1.00 90.31 91 TRP A O 1
ATOM 765 N N . VAL A 1 92 ? -10.093 -9.338 8.288 1.00 91.12 92 VAL A N 1
ATOM 766 C CA . VAL A 1 92 ? -9.741 -9.279 6.870 1.00 91.12 92 VAL A CA 1
ATOM 767 C C . VAL A 1 92 ? -9.929 -7.873 6.326 1.00 91.12 92 VAL A C 1
ATOM 769 O O . VAL A 1 92 ? -10.960 -7.237 6.528 1.00 91.12 92 VAL A O 1
ATOM 772 N N . ILE A 1 93 ? -8.925 -7.388 5.595 1.00 90.00 93 ILE A N 1
ATOM 773 C CA . ILE A 1 93 ? -9.031 -6.130 4.852 1.00 90.00 93 ILE A CA 1
ATOM 774 C C . ILE A 1 93 ? -10.070 -6.316 3.744 1.00 90.00 93 ILE A C 1
ATOM 776 O O . ILE A 1 93 ? -9.919 -7.201 2.891 1.00 90.00 93 ILE A O 1
ATOM 780 N N . GLN A 1 94 ? -11.107 -5.483 3.777 1.00 88.75 94 GLN A N 1
ATOM 781 C CA . GLN A 1 94 ? -12.142 -5.404 2.755 1.00 88.75 94 GLN A CA 1
ATOM 782 C C . GLN A 1 94 ? -11.767 -4.375 1.688 1.00 88.75 94 GLN A C 1
ATOM 784 O O . GLN A 1 94 ? -11.807 -4.696 0.502 1.00 88.75 94 GLN A O 1
ATOM 789 N N . THR A 1 95 ? -11.382 -3.167 2.107 1.00 88.44 95 THR A N 1
ATOM 790 C CA . THR A 1 95 ? -11.006 -2.071 1.204 1.00 88.44 95 THR A CA 1
ATOM 791 C C . THR A 1 95 ? -9.786 -1.307 1.716 1.00 88.44 95 THR A C 1
ATOM 793 O O . THR A 1 95 ? -9.547 -1.221 2.923 1.00 88.44 95 THR A O 1
ATOM 796 N N . LEU A 1 96 ? -9.026 -0.769 0.761 1.00 87.69 96 LEU A N 1
ATOM 797 C CA . LEU A 1 96 ? -8.001 0.256 0.940 1.00 87.69 96 LEU A CA 1
ATOM 798 C C . LEU A 1 96 ? -8.339 1.375 -0.045 1.00 87.69 96 LEU A C 1
ATOM 800 O O . LEU A 1 96 ? -8.284 1.144 -1.252 1.00 87.69 96 LEU A O 1
ATOM 804 N N . ASP A 1 97 ? -8.738 2.536 0.461 1.00 86.38 97 ASP A N 1
ATOM 805 C CA . ASP A 1 97 ? -9.118 3.689 -0.357 1.00 86.38 97 ASP A CA 1
ATOM 806 C C . ASP A 1 97 ? -8.099 4.818 -0.192 1.00 86.38 97 ASP A C 1
ATOM 808 O O . ASP A 1 97 ? -7.990 5.403 0.884 1.00 86.38 97 ASP A O 1
ATOM 812 N N . PHE A 1 98 ? -7.361 5.114 -1.263 1.00 81.25 98 PHE A N 1
ATOM 813 C CA . PHE A 1 98 ? -6.290 6.112 -1.286 1.00 81.25 98 PHE A CA 1
ATOM 814 C C . PHE A 1 98 ? -6.738 7.491 -1.804 1.00 81.25 98 PHE A C 1
ATOM 816 O O . PHE A 1 98 ? -5.924 8.416 -1.857 1.00 81.25 98 PHE A O 1
ATOM 823 N N . GLU A 1 99 ? -8.002 7.661 -2.207 1.00 70.81 99 GLU A N 1
ATOM 824 C CA . GLU A 1 99 ? -8.407 8.811 -3.025 1.00 70.81 99 GLU A CA 1
ATOM 825 C C . GLU A 1 99 ? -8.668 10.108 -2.229 1.00 70.81 99 GLU A C 1
ATOM 827 O O . GLU A 1 99 ? -8.662 11.185 -2.830 1.00 70.81 99 GLU A O 1
ATOM 832 N N . THR A 1 100 ? -8.878 10.077 -0.900 1.00 54.75 100 THR A N 1
ATOM 833 C CA . THR A 1 100 ? -9.586 11.210 -0.247 1.00 54.75 100 THR A CA 1
ATOM 834 C C . THR A 1 100 ? -9.180 11.655 1.169 1.00 54.75 100 THR A C 1
ATOM 836 O O . THR A 1 100 ? -9.999 12.280 1.844 1.00 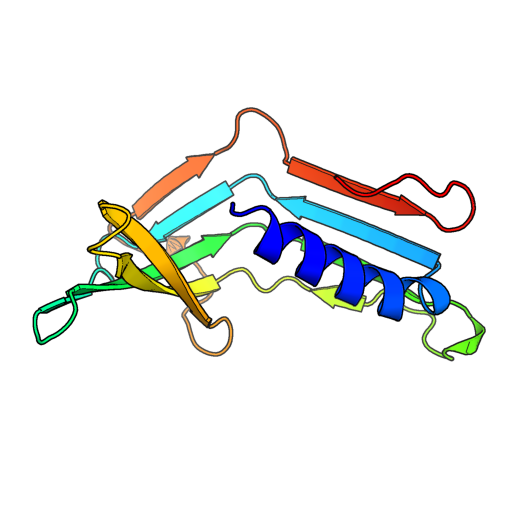54.75 100 THR A O 1
ATOM 839 N N . TYR A 1 101 ? -7.944 11.458 1.650 1.00 60.19 101 TYR A N 1
ATOM 840 C CA . TYR A 1 101 ? -7.615 11.813 3.050 1.00 60.19 101 TYR A CA 1
ATOM 841 C C . TYR A 1 101 ? -6.385 12.709 3.235 1.00 60.19 101 TYR A C 1
ATOM 843 O O . TYR A 1 101 ? -5.503 12.791 2.380 1.00 60.19 101 TYR A O 1
ATOM 851 N N . VAL A 1 102 ? -6.366 13.443 4.359 1.00 57.72 10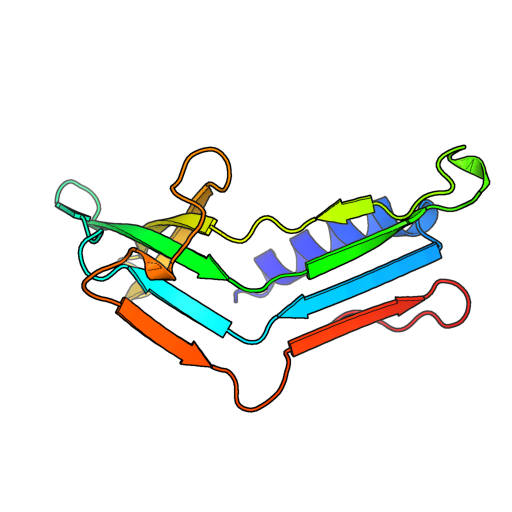2 VAL A N 1
ATOM 852 C CA . VAL A 1 102 ? -5.296 14.377 4.743 1.00 57.72 102 VAL A CA 1
ATOM 853 C C . VAL A 1 102 ? -3.962 13.647 4.682 1.00 57.72 102 VAL A C 1
ATOM 855 O O . VAL A 1 102 ? -3.688 12.781 5.504 1.00 57.72 102 VAL A O 1
ATOM 858 N N . GLN A 1 103 ? -3.123 14.013 3.711 1.00 62.16 103 GLN A N 1
ATOM 859 C CA . GLN A 1 103 ? -1.952 13.203 3.388 1.00 62.16 103 GLN A CA 1
ATOM 860 C C . GLN A 1 103 ? -0.770 13.316 4.370 1.00 62.16 103 GLN A C 1
ATOM 862 O O . GLN A 1 103 ? 0.303 12.763 4.129 1.00 62.16 103 GLN A O 1
ATOM 867 N N . ASP A 1 104 ? -0.947 14.052 5.463 1.00 74.50 104 ASP A N 1
ATOM 868 C CA . ASP A 1 104 ? 0.125 14.406 6.382 1.00 74.50 104 ASP A CA 1
ATOM 869 C C . ASP A 1 104 ? -0.126 13.813 7.780 1.00 74.50 104 ASP A C 1
ATOM 871 O O . ASP A 1 104 ? -0.808 14.447 8.597 1.00 74.50 104 ASP A O 1
ATOM 875 N N . PRO A 1 105 ? 0.441 12.628 8.089 1.00 74.94 105 PRO A N 1
ATOM 876 C CA . PRO A 1 105 ? 0.267 11.975 9.386 1.00 74.94 105 PRO A CA 1
ATOM 877 C C . PRO A 1 105 ? 0.857 12.794 10.541 1.00 74.94 105 PRO A C 1
ATOM 879 O O . PRO A 1 105 ? 0.516 12.556 11.696 1.00 74.94 105 PRO A O 1
ATOM 882 N N . SER A 1 106 ? 1.703 13.802 10.273 1.00 79.38 106 SER A N 1
ATOM 883 C CA . SER A 1 106 ? 2.220 14.685 11.329 1.00 79.38 106 SER A CA 1
ATOM 884 C C . SER A 1 106 ? 1.127 15.508 12.019 1.00 79.38 106 SER A C 1
ATOM 886 O O . SER A 1 106 ? 1.344 16.019 13.118 1.00 79.38 106 SER A O 1
ATOM 888 N N . LYS A 1 107 ? -0.054 15.614 11.398 1.00 82.69 107 LYS A N 1
ATOM 889 C CA . LYS A 1 107 ? -1.227 16.301 11.948 1.00 82.69 107 LYS A CA 1
ATOM 890 C C . LYS A 1 107 ? -2.106 15.401 12.818 1.00 82.69 107 LYS A C 1
ATOM 892 O O . LYS A 1 107 ? -3.032 15.917 13.439 1.00 82.69 107 LYS A O 1
ATOM 897 N N . TRP A 1 108 ? -1.844 14.094 12.875 1.00 87.56 108 TRP A N 1
ATOM 898 C CA . TRP A 1 108 ? -2.608 13.167 13.708 1.00 87.56 108 TRP A CA 1
ATOM 899 C C . TRP A 1 108 ? -2.198 13.290 15.169 1.00 87.56 108 TRP A C 1
ATOM 901 O O . TRP A 1 108 ? -1.029 13.138 15.532 1.00 87.56 108 TRP A O 1
ATOM 911 N N . THR A 1 109 ? -3.176 13.552 16.033 1.00 85.44 109 THR A N 1
ATOM 912 C CA . THR A 1 109 ? -2.906 13.845 17.449 1.00 85.44 109 THR A CA 1
ATOM 913 C C . THR A 1 109 ? -2.626 12.566 18.234 1.00 85.44 109 THR A C 1
ATOM 915 O O . THR A 1 109 ? -1.865 12.565 19.204 1.00 85.44 109 THR A O 1
ATOM 918 N N . LYS A 1 110 ? -3.236 11.452 17.813 1.00 89.00 110 LYS A N 1
ATOM 919 C CA . LYS A 1 110 ? -3.034 10.121 18.389 1.00 89.00 110 LYS A CA 1
ATOM 920 C C . LYS A 1 110 ? -2.700 9.137 17.283 1.00 89.00 110 LYS A C 1
ATOM 922 O O . LYS A 1 110 ? -3.558 8.801 16.475 1.00 89.00 110 LYS A O 1
ATOM 927 N N . GLN A 1 111 ? -1.469 8.642 17.288 1.00 90.50 111 GLN A N 1
ATOM 928 C CA . GLN A 1 111 ? -0.991 7.719 16.268 1.00 90.50 111 GLN A CA 1
ATOM 929 C C . GLN A 1 111 ? -0.224 6.547 16.866 1.00 90.50 111 GLN A C 1
ATOM 931 O O . GLN A 1 111 ? 0.485 6.690 17.866 1.00 90.50 111 GLN A O 1
ATOM 936 N N . GLN A 1 112 ? -0.311 5.405 16.192 1.00 91.62 112 GLN A N 1
ATOM 937 C CA . GLN A 1 112 ? 0.552 4.261 16.437 1.00 91.62 112 GLN A CA 1
ATOM 938 C C . GLN A 1 112 ? 1.441 4.041 15.219 1.00 91.62 112 GLN A C 1
ATOM 940 O O . GLN A 1 112 ? 0.957 3.797 14.118 1.00 91.62 112 GLN A O 1
ATOM 945 N N . LYS A 1 113 ? 2.756 4.125 15.426 1.00 92.75 113 LYS A N 1
ATOM 946 C CA . LYS A 1 113 ? 3.752 3.899 14.380 1.00 92.75 113 LYS A CA 1
ATOM 947 C C . LYS A 1 113 ? 4.310 2.488 14.489 1.00 92.75 113 LYS A C 1
ATOM 949 O O . LYS A 1 113 ? 4.797 2.094 15.545 1.00 92.75 113 LYS A O 1
ATOM 954 N N . ILE A 1 114 ? 4.285 1.769 13.377 1.00 92.44 114 ILE A N 1
ATOM 955 C CA . ILE A 1 114 ? 4.914 0.464 13.215 1.00 92.44 114 ILE A CA 1
ATOM 956 C C . ILE A 1 114 ? 6.000 0.630 12.161 1.00 92.44 114 ILE A C 1
ATOM 958 O O . ILE A 1 114 ? 5.746 1.124 11.065 1.00 92.44 114 ILE A O 1
ATOM 962 N N . LYS A 1 115 ? 7.225 0.246 12.509 1.00 94.19 115 LYS A N 1
ATOM 963 C CA . LYS A 1 115 ? 8.362 0.241 11.595 1.00 94.19 115 LYS A CA 1
ATOM 964 C C . LYS A 1 115 ? 8.895 -1.181 11.517 1.00 94.19 115 LYS A C 1
ATOM 966 O O . LYS A 1 115 ? 9.191 -1.764 12.558 1.00 94.19 115 LYS A O 1
ATOM 971 N N . LEU A 1 116 ? 9.004 -1.719 10.309 1.00 91.75 116 LEU A N 1
ATOM 972 C CA . LEU A 1 116 ? 9.637 -3.012 10.086 1.00 91.75 116 LEU A CA 1
ATOM 973 C C . LEU A 1 116 ? 11.138 -2.934 10.395 1.00 91.75 116 LEU A C 1
ATOM 975 O O . LEU A 1 116 ? 11.778 -1.901 10.172 1.00 91.75 116 LEU A O 1
ATOM 979 N N . GLU A 1 117 ? 11.703 -4.032 10.900 1.00 94.00 117 GLU A N 1
ATOM 980 C CA . GLU A 1 117 ? 13.138 -4.122 11.213 1.00 94.00 117 GLU A CA 1
ATOM 981 C C . GLU A 1 117 ? 14.008 -3.888 9.973 1.00 94.00 117 GLU A C 1
ATOM 983 O O . GLU A 1 117 ? 15.066 -3.264 10.056 1.00 94.00 117 GLU A O 1
ATOM 988 N N . GLN A 1 118 ? 13.523 -4.334 8.815 1.00 93.06 118 GLN A N 1
ATOM 989 C CA . GLN A 1 118 ? 14.144 -4.150 7.511 1.00 93.06 118 GLN A CA 1
ATOM 990 C C . GLN A 1 118 ? 13.151 -3.481 6.561 1.00 93.06 118 GLN A C 1
ATOM 992 O O . GLN A 1 118 ? 11.938 -3.576 6.753 1.00 93.06 118 GLN A O 1
ATOM 997 N N . VAL A 1 119 ? 13.670 -2.757 5.568 1.00 91.94 119 VAL A N 1
ATOM 998 C CA . VAL A 1 119 ? 12.843 -2.277 4.456 1.00 91.94 119 VAL A CA 1
ATOM 999 C C . VAL A 1 119 ? 12.325 -3.512 3.734 1.00 91.94 119 VAL A C 1
ATOM 1001 O O . VAL A 1 119 ? 13.106 -4.413 3.437 1.00 91.94 119 VAL A O 1
ATOM 1004 N N . ASN A 1 120 ? 11.016 -3.574 3.511 1.00 89.88 120 ASN A N 1
ATOM 1005 C CA . ASN A 1 120 ? 10.468 -4.569 2.614 1.00 89.88 120 ASN A CA 1
ATOM 1006 C C . ASN A 1 120 ? 10.579 -4.007 1.202 1.00 89.88 120 ASN A C 1
ATOM 1008 O O . ASN A 1 120 ? 9.974 -2.975 0.904 1.00 89.88 120 ASN A O 1
ATOM 1012 N N . GLU A 1 121 ? 11.393 -4.649 0.381 1.00 91.19 121 GLU A N 1
ATOM 1013 C CA . GLU A 1 121 ? 11.685 -4.226 -0.979 1.00 91.19 121 GLU A CA 1
ATOM 1014 C C . GLU A 1 121 ? 11.563 -5.411 -1.928 1.00 91.19 121 GLU A C 1
ATOM 1016 O O . GLU A 1 121 ? 11.957 -6.526 -1.591 1.00 91.19 121 GLU A O 1
ATOM 1021 N N . GLU A 1 122 ? 11.008 -5.151 -3.105 1.00 89.12 122 GLU A N 1
ATOM 1022 C CA . GLU A 1 122 ? 10.902 -6.113 -4.192 1.00 89.12 122 GLU A CA 1
ATOM 1023 C C . GLU A 1 122 ? 11.322 -5.413 -5.484 1.00 89.12 122 GLU A C 1
ATOM 1025 O O . GLU A 1 122 ? 10.792 -4.350 -5.821 1.00 89.12 122 GLU A O 1
ATOM 1030 N N . THR A 1 123 ? 12.263 -6.023 -6.201 1.00 90.56 123 THR A N 1
ATOM 1031 C CA . THR A 1 123 ? 12.763 -5.528 -7.483 1.00 90.56 123 THR A CA 1
ATOM 1032 C C . THR A 1 123 ? 12.663 -6.637 -8.516 1.00 90.56 123 THR A C 1
ATOM 1034 O O . THR A 1 123 ? 13.159 -7.748 -8.316 1.00 90.56 123 THR A O 1
ATOM 1037 N N . TRP A 1 124 ? 12.074 -6.307 -9.658 1.00 91.94 124 TRP A N 1
ATOM 1038 C CA . TRP A 1 124 ? 12.065 -7.141 -10.846 1.00 91.94 124 TRP A CA 1
ATOM 1039 C C . TRP A 1 124 ? 12.642 -6.363 -12.025 1.00 91.94 124 TRP A C 1
ATOM 1041 O O . TRP A 1 124 ? 12.273 -5.215 -12.269 1.00 91.94 124 TRP A O 1
ATOM 1051 N N . ASP A 1 125 ? 13.517 -7.017 -12.782 1.00 90.56 125 ASP A N 1
ATOM 1052 C CA . ASP A 1 125 ? 14.17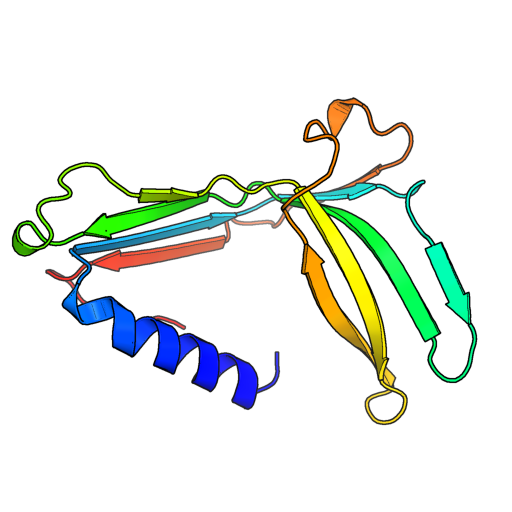5 -6.452 -13.953 1.00 90.56 125 ASP A CA 1
ATOM 1053 C C . ASP A 1 125 ? 14.076 -7.422 -15.137 1.00 90.56 125 ASP A C 1
ATOM 1055 O O . ASP A 1 125 ? 14.268 -8.631 -15.003 1.00 90.56 125 ASP A O 1
ATOM 1059 N N . SER A 1 126 ? 13.747 -6.896 -16.314 1.00 89.56 126 SER A N 1
ATOM 1060 C CA . SER A 1 126 ? 13.533 -7.710 -17.512 1.00 89.56 126 SER A CA 1
ATOM 1061 C C . SER A 1 126 ? 14.817 -8.303 -18.108 1.00 89.56 126 SER A C 1
ATOM 1063 O O . SER A 1 126 ? 14.737 -9.311 -18.814 1.00 89.56 126 SER A O 1
ATOM 1065 N N . GLU A 1 127 ? 15.985 -7.715 -17.831 1.00 86.62 127 GLU A N 1
ATOM 1066 C CA . GLU A 1 127 ? 17.294 -8.230 -18.248 1.00 86.62 127 GLU A CA 1
ATOM 1067 C C . GLU A 1 127 ? 17.797 -9.315 -17.285 1.00 86.62 127 GLU A C 1
ATOM 1069 O O . GLU A 1 127 ? 18.506 -10.230 -17.707 1.00 86.62 127 GLU A O 1
ATOM 1074 N N . ASN A 1 128 ? 17.380 -9.256 -16.015 1.00 83.62 128 ASN A N 1
ATOM 1075 C CA . ASN A 1 128 ? 17.702 -10.239 -14.977 1.00 83.62 128 ASN A CA 1
ATOM 1076 C C . ASN A 1 128 ? 16.435 -10.727 -14.247 1.00 83.62 128 ASN A C 1
ATOM 1078 O O . ASN A 1 128 ? 16.257 -10.434 -13.063 1.00 83.62 128 ASN A O 1
ATOM 1082 N N . PRO A 1 129 ? 15.544 -11.476 -14.926 1.00 74.25 129 PRO A N 1
ATOM 1083 C CA . PRO A 1 129 ? 14.240 -11.819 -14.377 1.00 74.25 129 PRO A CA 1
ATOM 1084 C C . PRO A 1 129 ? 14.365 -12.761 -13.176 1.00 74.25 129 PRO A C 1
ATOM 1086 O O . PRO A 1 129 ? 14.730 -13.930 -13.310 1.00 74.25 129 PRO A O 1
ATOM 1089 N N . THR A 1 130 ? 14.007 -12.248 -12.006 1.00 74.31 130 THR A N 1
ATOM 1090 C CA . THR A 1 130 ? 13.751 -13.007 -10.779 1.00 74.31 130 THR A CA 1
ATOM 1091 C C . THR A 1 130 ? 12.271 -13.386 -10.687 1.00 74.31 130 THR A C 1
ATOM 1093 O O . THR A 1 130 ? 11.402 -12.741 -11.280 1.00 74.31 130 THR A O 1
ATOM 1096 N N . GLU A 1 131 ? 11.961 -14.472 -9.978 1.00 67.75 131 GLU A N 1
ATOM 1097 C CA . GLU A 1 131 ? 10.578 -14.750 -9.576 1.00 67.75 131 GLU A CA 1
ATOM 1098 C C . GLU A 1 131 ? 10.208 -13.823 -8.412 1.00 67.75 131 GLU A C 1
ATOM 1100 O O . GLU A 1 131 ? 10.972 -13.735 -7.453 1.00 67.75 131 GLU A O 1
ATOM 1105 N N . MET A 1 132 ? 9.052 -13.157 -8.493 1.00 63.66 132 MET A N 1
ATOM 1106 C CA . MET A 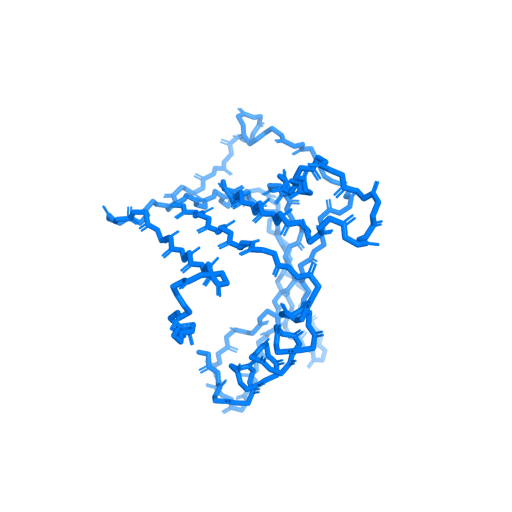1 132 ? 8.506 -12.383 -7.369 1.00 63.66 132 MET A CA 1
ATOM 1107 C C . MET A 1 132 ? 7.848 -13.346 -6.357 1.00 63.66 132 MET A C 1
ATOM 1109 O O . MET A 1 132 ? 7.218 -14.323 -6.774 1.00 63.66 132 MET A O 1
ATOM 1113 N N . ILE A 1 133 ? 8.006 -13.112 -5.045 1.00 54.06 133 ILE A N 1
ATOM 1114 C CA . ILE A 1 133 ? 7.635 -14.053 -3.948 1.00 54.06 133 ILE A CA 1
ATOM 1115 C C . ILE A 1 133 ? 6.318 -13.689 -3.220 1.00 54.06 133 ILE A C 1
ATOM 1117 O O . ILE A 1 133 ? 6.092 -12.507 -2.902 1.00 54.06 133 ILE A O 1
#

Organism: NCBI:txid53345

Foldseek 3Di:
DDPVVVVVVLVVCVVCVVFFQKKKKKWWKKKWQPVQWDWDDDPWTKIKTKMFIQIKIWTQTDVVVVDRDIDIDRLGMWIWMWIQDPVVRDIDTPDTHSDDDDNDCVPRPDMDMDGHPDMDMDMAGPVDGDDDD

Sequence (133 aa):
MTNHKKKKIQAEFDELRPYMNSYDQKFQTFVVNSESFKVESGN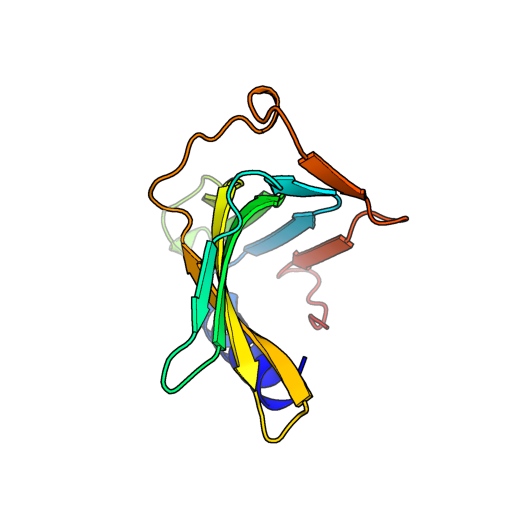ETKVTFELYTDNELTVQLKKESRITEPLIDKSHNAEVTMLYDQDQKDWVIQTLDFETYVQDPSKWTKQQKIKLEQVNEETWDSENPTEMI

Solvent-accessible surface area (backbone atoms only — not comparable to full-atom values): 7704 Å² total; per-residue (Å²): 134,58,74,67,58,56,52,50,54,51,52,56,48,62,70,49,48,87,54,38,42,33,38,39,39,38,32,41,43,39,38,35,34,64,79,51,62,42,79,46,83,69,98,54,48,37,41,34,31,40,36,39,38,62,39,39,38,40,35,32,48,31,74,92,73,75,43,86,65,64,49,72,48,68,75,30,39,26,44,35,34,30,35,55,40,79,89,80,72,42,80,41,81,72,47,77,45,59,87,82,67,84,81,55,72,88,74,50,91,42,67,50,77,47,69,53,99,55,74,49,68,51,75,40,35,67,93,64,72,60,86,86,132

Nearest PDB structures (foldseek):
  5u9o-assembly1_H  TM=5.411E-01  e=4.520E-01  Arabidopsis thaliana
  6tzk-assembly1_A  TM=2.147E-01  e=5.117E+00  Escherichia coli K-12

Secondary structure (DSSP, 8-state):
--HHHHHHHHHHHHHHGGGEEEEEEEEEEEEEETTS-EEEESSSEEEEEEEEE--EEEEEEPGGGS--SPEEE---EEEEEEEEETTTTEEEEEEEE-SSS-S-GGG-SSEEEEEEEEEEEEEEESSS-PPP-

pLDDT: mean 85.06, std 10.11, range [47.88, 94.75]

Radius of gyration: 17.63 Å; Cα contacts (8 Å, |Δi|>4): 247; chains: 1; bounding box: 43×35×46 Å

Mean predicted aligned error: 7.5 Å